Protein AF-A0AAW1L4I1-F1 (afdb_monomer_lite)

Foldseek 3Di:
DDPDDDDDDNDDDDDDPDDDDDDDDDDPVQAAAQDDDDPVVVVVVPAQRAHGPDSCSVLLRVQLVVDDFCDDSNYPVRGPDSCVVPPVVD

Organism: Popillia japonica (NCBI:txid7064)

Structure (mmCIF, N/CA/C/O backbone):
data_AF-A0AAW1L4I1-F1
#
_entry.id   AF-A0AAW1L4I1-F1
#
loop_
_atom_site.group_PDB
_atom_site.id
_atom_site.type_symbol
_atom_site.label_atom_id
_atom_site.label_alt_id
_atom_site.label_comp_id
_atom_site.label_asym_id
_atom_site.label_entity_id
_atom_site.label_seq_id
_atom_site.pdbx_PDB_ins_code
_atom_site.Cartn_x
_atom_site.Cartn_y
_atom_site.Cartn_z
_atom_site.occupancy
_atom_site.B_iso_or_equiv
_atom_site.auth_seq_id
_atom_site.auth_comp_id
_atom_site.auth_asym_id
_atom_site.auth_atom_id
_atom_site.pdbx_PDB_model_num
ATOM 1 N N . MET A 1 1 ? 6.004 -8.035 27.628 1.00 42.06 1 MET A N 1
ATOM 2 C CA . MET A 1 1 ? 4.880 -7.357 26.948 1.00 42.06 1 MET A CA 1
ATOM 3 C C . MET A 1 1 ? 3.790 -7.100 27.977 1.00 42.06 1 MET A C 1
ATOM 5 O O . MET A 1 1 ? 3.056 -8.028 28.267 1.00 42.06 1 MET A O 1
ATOM 9 N N . SER A 1 2 ? 3.714 -5.903 28.560 1.00 47.88 2 SER A N 1
ATOM 10 C CA . SER A 1 2 ? 2.512 -5.418 29.270 1.00 47.88 2 SER A CA 1
ATOM 11 C C . SER A 1 2 ? 2.710 -3.956 29.676 1.00 47.88 2 SER A C 1
ATOM 13 O O . SER A 1 2 ? 2.644 -3.602 30.848 1.00 47.88 2 SER A O 1
ATOM 15 N N . GLU A 1 3 ? 3.048 -3.099 28.721 1.00 56.91 3 GLU A N 1
ATOM 16 C CA . GLU A 1 3 ? 3.256 -1.683 29.014 1.00 56.91 3 GLU A CA 1
ATOM 17 C C . GLU A 1 3 ? 2.134 -0.855 28.400 1.00 56.91 3 GLU A C 1
ATOM 19 O O . GLU A 1 3 ? 2.349 -0.126 27.441 1.00 56.91 3 GLU A O 1
ATOM 24 N N . PHE A 1 4 ? 0.915 -1.019 28.920 1.00 59.28 4 PHE A N 1
ATOM 25 C CA . PHE A 1 4 ? -0.158 -0.049 28.714 1.00 59.28 4 PHE A CA 1
ATOM 26 C C . PHE A 1 4 ? -1.339 -0.322 29.656 1.00 59.28 4 PHE A C 1
ATOM 28 O O . PHE A 1 4 ? -2.164 -1.178 29.352 1.00 59.28 4 PHE A O 1
ATOM 35 N N . GLN A 1 5 ? -1.413 0.397 30.783 1.00 55.22 5 GLN A N 1
ATOM 36 C CA . GLN A 1 5 ? -2.683 0.756 31.443 1.00 55.22 5 GLN A CA 1
ATOM 37 C C . GLN A 1 5 ? -2.524 1.808 32.558 1.00 55.22 5 GLN A C 1
ATOM 39 O O . GLN A 1 5 ? -3.484 2.509 32.842 1.00 55.22 5 GLN A O 1
ATOM 44 N N . GLU A 1 6 ? -1.331 2.007 33.133 1.00 57.38 6 GLU A N 1
ATOM 45 C CA . GLU A 1 6 ? -1.219 2.740 34.414 1.00 57.38 6 GLU A CA 1
ATOM 46 C C . GLU A 1 6 ? -0.212 3.897 34.426 1.00 57.38 6 GLU A C 1
ATOM 48 O O . GLU A 1 6 ? 0.350 4.210 35.470 1.00 57.38 6 GLU A O 1
ATOM 53 N N . ARG A 1 7 ? 0.075 4.539 33.288 1.00 57.09 7 ARG A N 1
ATOM 54 C CA . ARG A 1 7 ? 1.252 5.422 33.252 1.00 57.09 7 ARG A CA 1
ATOM 55 C C . ARG A 1 7 ? 1.164 6.694 34.107 1.00 57.09 7 ARG A C 1
ATOM 57 O O . ARG A 1 7 ? 2.222 7.116 34.542 1.00 57.09 7 ARG A O 1
ATOM 64 N N . ASP A 1 8 ? -0.019 7.233 34.434 1.00 62.88 8 ASP A N 1
ATOM 65 C CA . ASP A 1 8 ? -0.090 8.473 35.243 1.00 62.88 8 ASP A CA 1
ATOM 66 C C . ASP A 1 8 ? -1.322 8.644 36.156 1.00 62.88 8 ASP A C 1
ATOM 68 O O . ASP A 1 8 ? -1.275 9.422 37.105 1.00 62.88 8 ASP A O 1
ATOM 72 N N . SER A 1 9 ? -2.442 7.950 35.914 1.00 72.62 9 SER A N 1
ATOM 73 C CA . SER A 1 9 ? -3.672 8.161 36.697 1.00 72.62 9 SER A CA 1
ATOM 74 C C . SER A 1 9 ? -3.845 7.189 37.869 1.00 72.62 9 SER A C 1
ATOM 76 O O . SER A 1 9 ? -4.597 7.496 38.792 1.00 72.62 9 SER A O 1
ATOM 78 N N . GLY A 1 10 ? -3.189 6.020 37.841 1.00 75.12 10 GLY A N 1
ATOM 79 C CA . GLY A 1 10 ? -3.392 4.940 38.820 1.00 75.12 10 GLY A CA 1
ATOM 80 C C . GLY A 1 10 ? -4.736 4.209 38.688 1.00 75.12 10 GLY A C 1
ATOM 81 O O . GLY A 1 10 ? -5.178 3.558 39.629 1.00 75.12 10 GLY A O 1
ATOM 82 N N . TRP A 1 11 ? -5.422 4.343 37.547 1.00 73.56 11 TRP A N 1
ATOM 83 C CA . TRP A 1 11 ? -6.700 3.674 37.306 1.00 73.56 11 TRP A CA 1
ATOM 84 C C . TRP A 1 11 ? -6.469 2.300 36.685 1.00 73.56 11 TRP A C 1
ATOM 86 O O . TRP A 1 11 ? -5.887 2.195 35.607 1.00 73.56 11 TRP A O 1
ATOM 96 N N . THR A 1 12 ? -7.008 1.265 37.326 1.00 79.75 12 THR A N 1
ATOM 97 C CA . THR A 1 12 ? -7.009 -0.105 36.803 1.00 79.75 12 THR A CA 1
ATOM 98 C C . THR A 1 12 ? -8.396 -0.453 36.256 1.00 79.75 12 THR A C 1
ATOM 100 O O . THR A 1 12 ? -9.427 -0.152 36.862 1.00 79.75 12 THR A O 1
ATOM 103 N N . LEU A 1 13 ? -8.445 -1.100 35.091 1.00 83.69 13 LEU A N 1
ATOM 104 C CA . LEU A 1 13 ? -9.695 -1.574 34.499 1.00 83.69 13 LEU A CA 1
ATOM 105 C C . LEU A 1 13 ? -10.262 -2.749 35.318 1.00 83.69 13 LEU A C 1
ATOM 107 O O . LEU A 1 13 ? -9.744 -3.859 35.243 1.00 83.69 13 LEU A O 1
ATOM 111 N N . CYS A 1 14 ? -11.351 -2.530 36.062 1.00 82.38 14 CYS A N 1
ATOM 112 C CA . CYS A 1 14 ? -11.942 -3.573 36.913 1.00 82.38 14 CYS A CA 1
ATOM 113 C C . CYS A 1 14 ? -12.753 -4.624 36.137 1.00 82.38 14 CYS A C 1
ATOM 115 O O . CYS A 1 14 ? -12.595 -5.822 36.364 1.00 82.38 14 CYS A O 1
ATOM 117 N N . LYS A 1 15 ? -13.675 -4.199 35.259 1.00 87.69 15 LYS A N 1
ATOM 118 C CA . LYS A 1 15 ? -14.539 -5.113 34.492 1.00 87.69 15 LYS A CA 1
ATOM 119 C C . LYS A 1 15 ? -15.166 -4.416 33.292 1.00 87.69 15 LYS A C 1
ATOM 121 O O . LYS A 1 15 ? -15.652 -3.296 33.413 1.00 87.69 15 LYS A O 1
ATOM 126 N N . ILE A 1 16 ? -15.240 -5.122 32.167 1.00 89.44 16 ILE A N 1
ATOM 127 C CA . ILE A 1 16 ? -16.052 -4.706 31.024 1.00 89.44 16 ILE A CA 1
ATOM 128 C C . ILE A 1 16 ? -17.378 -5.473 31.071 1.00 89.44 16 ILE A C 1
ATOM 130 O O . ILE A 1 16 ? -17.383 -6.701 31.112 1.00 89.44 16 ILE A O 1
ATOM 134 N N . LEU A 1 17 ? -18.500 -4.751 31.135 1.00 93.69 17 LEU A N 1
ATOM 135 C CA . LEU A 1 17 ? -19.836 -5.344 31.286 1.00 93.69 17 LEU A CA 1
ATOM 136 C C . LEU A 1 17 ? -20.422 -5.817 29.952 1.00 93.69 17 LEU A C 1
ATOM 138 O O . LEU A 1 17 ? -21.079 -6.852 29.902 1.00 93.69 17 LEU A O 1
ATOM 142 N N . HIS A 1 18 ? -20.172 -5.066 28.882 1.00 90.25 18 HIS A N 1
ATOM 143 C CA . HIS A 1 18 ? -20.608 -5.387 27.532 1.00 90.25 18 HIS A CA 1
ATOM 144 C C . HIS A 1 18 ? -19.689 -4.689 26.525 1.00 90.25 18 HIS A C 1
ATOM 146 O O . HIS A 1 18 ? -19.317 -3.534 26.730 1.00 90.25 18 HIS A O 1
ATOM 152 N N . ILE A 1 19 ? -19.325 -5.394 25.456 1.00 90.50 19 ILE A N 1
ATOM 153 C CA . ILE A 1 19 ? -18.636 -4.828 24.297 1.00 90.50 19 ILE A CA 1
ATOM 154 C C . ILE A 1 19 ? -19.429 -5.251 23.076 1.00 90.50 19 ILE A C 1
ATOM 156 O O . ILE A 1 19 ? -19.633 -6.444 22.856 1.00 90.50 19 ILE A O 1
ATOM 160 N N . GLU A 1 20 ? -19.787 -4.275 22.256 1.00 90.94 20 GLU A N 1
ATOM 161 C CA . GLU A 1 20 ? -20.280 -4.513 20.913 1.00 90.94 20 GLU A CA 1
ATOM 162 C C . GLU A 1 20 ? -19.258 -3.959 19.920 1.00 90.94 20 GLU A C 1
ATOM 164 O O . GLU A 1 20 ? -18.924 -2.773 19.948 1.00 90.94 20 GLU A O 1
ATOM 169 N N . VAL A 1 21 ? -18.728 -4.828 19.058 1.00 87.56 21 VAL A N 1
ATOM 170 C CA . VAL A 1 21 ? -17.824 -4.425 17.978 1.00 87.56 21 VAL A CA 1
ATOM 171 C C . VAL A 1 21 ? -18.533 -4.657 16.656 1.00 87.56 21 VAL A C 1
ATOM 173 O O . VAL A 1 21 ? -18.727 -5.793 16.230 1.00 87.56 21 VAL A O 1
ATOM 176 N N . ASN A 1 22 ? -18.882 -3.565 15.986 1.00 85.75 22 ASN A N 1
ATOM 177 C CA . ASN A 1 22 ? -19.457 -3.608 14.652 1.00 85.75 22 ASN A CA 1
ATOM 178 C C . ASN A 1 22 ? -18.340 -3.522 13.608 1.00 85.75 22 ASN A C 1
ATOM 180 O O . ASN A 1 22 ? -17.770 -2.458 13.367 1.00 85.75 22 ASN A O 1
ATOM 184 N N . ILE A 1 23 ? -18.014 -4.662 12.995 1.00 82.50 23 ILE A N 1
ATOM 185 C CA . ILE A 1 23 ? -17.008 -4.750 11.932 1.00 82.50 23 ILE A CA 1
ATOM 186 C C . ILE A 1 23 ? -17.726 -4.871 10.592 1.00 82.50 23 ILE A C 1
ATOM 188 O O . ILE A 1 23 ? -18.310 -5.905 10.268 1.00 82.50 23 ILE A O 1
ATOM 192 N N . ASN A 1 24 ? -17.643 -3.821 9.779 1.00 84.56 24 ASN A N 1
ATOM 193 C CA . ASN A 1 24 ? -18.058 -3.909 8.386 1.00 84.56 24 ASN A CA 1
ATOM 194 C C . ASN A 1 24 ? -17.083 -4.804 7.614 1.00 84.56 24 ASN A C 1
ATOM 196 O O . ASN A 1 24 ? -15.866 -4.646 7.723 1.00 84.56 24 ASN A O 1
ATOM 200 N N . LYS A 1 25 ? -17.611 -5.720 6.792 1.00 76.12 25 LYS A N 1
ATOM 201 C CA . LYS A 1 25 ? -16.788 -6.500 5.858 1.00 76.12 25 LYS A CA 1
ATOM 202 C C . LYS A 1 25 ? -16.180 -5.555 4.818 1.00 76.12 25 LYS A C 1
ATOM 204 O O . LYS A 1 25 ? -16.832 -5.196 3.842 1.00 76.12 25 LYS A O 1
ATOM 209 N N . TYR A 1 26 ? -14.929 -5.165 5.028 1.00 71.38 26 TYR A N 1
ATOM 210 C CA . TYR A 1 26 ? -14.123 -4.440 4.055 1.00 71.38 26 TYR A CA 1
ATOM 211 C C . TYR A 1 26 ? -13.181 -5.430 3.370 1.00 71.38 26 TYR A C 1
ATOM 213 O O . TYR A 1 26 ? -12.426 -6.127 4.042 1.00 71.38 26 TYR A O 1
ATOM 221 N N . ASN A 1 27 ? -13.247 -5.516 2.040 1.00 68.50 27 ASN A N 1
ATOM 222 C CA . ASN A 1 27 ? -12.326 -6.331 1.253 1.00 68.50 27 ASN A CA 1
ATOM 223 C C . ASN A 1 27 ? -11.331 -5.419 0.510 1.00 68.50 27 ASN A C 1
ATOM 225 O O . ASN A 1 27 ? -11.585 -5.079 -0.649 1.00 68.50 27 ASN A O 1
ATOM 229 N N . PRO A 1 28 ? -10.210 -5.023 1.142 1.00 62.28 28 PRO A N 1
ATOM 230 C CA . PRO A 1 28 ? -9.172 -4.233 0.478 1.00 62.28 28 PRO A CA 1
ATOM 231 C C . PRO A 1 28 ? -8.506 -4.991 -0.679 1.00 62.28 28 PRO A C 1
ATOM 233 O O . PRO A 1 28 ? -7.949 -4.366 -1.575 1.00 62.28 28 PRO A O 1
ATOM 236 N N . MET A 1 29 ? -8.601 -6.328 -0.687 1.00 63.03 29 MET A N 1
ATOM 237 C CA . MET A 1 29 ? -8.074 -7.201 -1.742 1.00 63.03 29 MET A CA 1
ATOM 238 C C . MET A 1 29 ? -8.944 -7.208 -2.999 1.00 63.03 29 MET A C 1
ATOM 240 O O . MET A 1 29 ? -8.569 -7.811 -4.002 1.00 63.03 29 MET A O 1
ATOM 244 N N . ARG A 1 30 ? -10.080 -6.496 -3.003 1.00 63.16 30 ARG A N 1
ATOM 245 C CA . ARG A 1 30 ? -10.788 -6.119 -4.235 1.00 63.16 30 ARG A CA 1
ATOM 246 C C . ARG A 1 30 ? -10.001 -5.006 -4.944 1.00 63.16 30 ARG A C 1
ATOM 248 O O . ARG A 1 30 ? -10.527 -3.935 -5.232 1.00 63.16 30 ARG A O 1
ATOM 255 N N . ALA A 1 31 ? -8.706 -5.237 -5.125 1.00 63.47 31 ALA A N 1
ATOM 256 C CA . ALA A 1 31 ? -7.814 -4.326 -5.799 1.00 63.47 31 ALA A CA 1
ATOM 257 C C . ALA A 1 31 ? -8.208 -4.257 -7.277 1.00 63.47 31 ALA A C 1
ATOM 259 O O . ALA A 1 31 ? -8.785 -5.186 -7.844 1.00 63.47 31 ALA A O 1
ATOM 260 N N . SER A 1 32 ? -7.965 -3.090 -7.858 1.00 76.69 32 SER A N 1
ATOM 261 C CA . SER A 1 32 ? -8.258 -2.810 -9.256 1.00 76.69 32 SER A CA 1
ATOM 262 C C . SER A 1 32 ? -6.962 -2.831 -10.071 1.00 76.69 32 SER A C 1
ATOM 264 O O . SER A 1 32 ? -5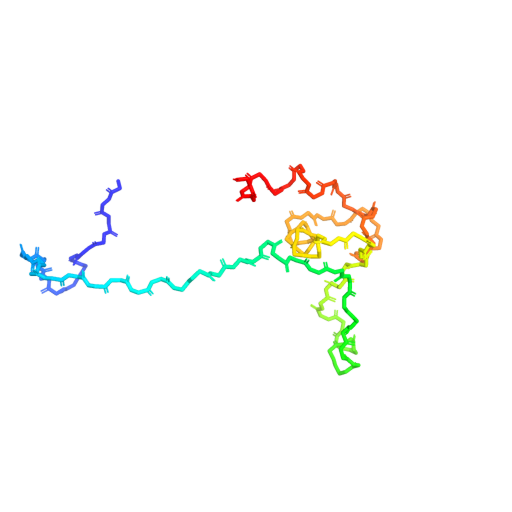.896 -3.216 -9.579 1.00 76.69 32 SER A O 1
ATOM 266 N N . GLY A 1 33 ? -7.037 -2.404 -11.325 1.00 85.56 33 GLY A N 1
ATOM 267 C CA . GLY A 1 33 ? -5.855 -2.093 -12.114 1.00 85.56 33 GLY A CA 1
ATOM 268 C C . GLY A 1 33 ? -5.261 -0.728 -11.782 1.00 85.56 33 GLY A C 1
ATOM 269 O O . GLY A 1 33 ? -5.643 -0.054 -10.823 1.00 85.56 33 GLY A O 1
ATOM 270 N N . PHE A 1 34 ? -4.323 -0.311 -12.621 1.00 91.75 34 PHE A N 1
ATOM 271 C CA . PHE A 1 34 ? -3.802 1.045 -12.605 1.00 91.75 34 PHE A CA 1
ATOM 272 C C . PHE A 1 34 ? -4.926 2.069 -12.807 1.00 91.75 34 PHE A C 1
ATOM 274 O O . PHE A 1 34 ? -5.688 1.997 -13.775 1.00 91.75 34 PHE A O 1
ATOM 281 N N . ILE A 1 35 ? -4.986 3.060 -11.917 1.00 91.12 35 ILE A N 1
ATOM 282 C CA . ILE A 1 35 ? -5.839 4.237 -12.068 1.00 91.12 35 ILE A CA 1
ATOM 283 C C . ILE A 1 35 ? -4.938 5.450 -12.212 1.00 91.12 35 ILE A C 1
ATOM 285 O O . ILE A 1 35 ? -4.000 5.672 -11.439 1.00 91.12 35 ILE A O 1
ATOM 289 N N . ASP A 1 36 ? -5.235 6.252 -13.224 1.00 93.25 36 ASP A N 1
ATOM 290 C CA . ASP A 1 36 ? -4.425 7.411 -13.509 1.00 93.25 36 ASP A CA 1
ATOM 291 C C . ASP A 1 36 ? -4.693 8.543 -12.508 1.00 93.25 36 ASP A C 1
ATOM 293 O O . ASP A 1 36 ? -5.837 8.890 -12.212 1.00 93.25 36 ASP A O 1
ATOM 297 N N . LEU A 1 37 ? -3.624 9.133 -11.971 1.00 93.25 37 LEU A N 1
ATOM 298 C CA . LEU A 1 37 ? -3.745 10.205 -10.985 1.00 93.25 37 LEU A CA 1
ATOM 299 C C . LEU A 1 37 ? -4.309 11.486 -11.631 1.00 93.25 37 LEU A C 1
ATOM 301 O O . LEU A 1 37 ? -3.877 11.865 -12.726 1.00 93.25 37 LEU A O 1
ATOM 305 N N . PRO A 1 38 ? -5.161 12.247 -10.921 1.00 95.94 38 PRO A N 1
ATOM 306 C CA . PRO A 1 38 ? -5.542 13.593 -11.333 1.00 95.94 38 PRO A CA 1
ATOM 307 C C . PRO A 1 38 ? -4.318 14.480 -11.605 1.00 95.94 38 PRO A C 1
ATOM 309 O O . PRO A 1 38 ? -3.315 14.429 -10.882 1.00 95.94 38 PRO A O 1
ATOM 312 N N . GLN A 1 39 ? -4.401 15.350 -12.619 1.00 95.81 39 GLN A N 1
ATOM 313 C CA . GLN A 1 39 ? -3.266 16.177 -13.061 1.00 95.81 39 GLN A CA 1
ATOM 314 C C . GLN A 1 39 ? -2.641 17.013 -11.934 1.00 95.81 39 GLN A C 1
ATOM 316 O O . GLN A 1 39 ? -1.423 17.183 -11.892 1.00 95.81 39 GLN A O 1
ATOM 321 N N . GLN A 1 40 ? -3.458 17.519 -11.008 1.00 96.50 40 GLN A N 1
ATOM 322 C CA . GLN A 1 40 ? -3.000 18.311 -9.863 1.00 96.50 40 GLN A CA 1
ATOM 323 C C . GLN A 1 40 ? -2.030 17.532 -8.965 1.00 96.50 40 GLN A C 1
ATOM 325 O O . GLN A 1 40 ? -1.074 18.107 -8.451 1.00 96.50 40 GLN A O 1
ATOM 330 N N . ILE A 1 41 ? -2.249 16.226 -8.801 1.00 95.00 41 ILE A N 1
ATOM 331 C CA . ILE A 1 41 ? -1.410 15.353 -7.976 1.00 95.00 41 ILE A CA 1
ATOM 332 C C . ILE A 1 41 ? -0.161 14.940 -8.757 1.00 95.00 41 ILE A C 1
ATOM 334 O O . ILE A 1 41 ? 0.949 15.046 -8.236 1.00 95.00 41 ILE A O 1
ATOM 338 N N . LYS A 1 42 ? -0.309 14.571 -10.037 1.00 93.88 42 LYS A N 1
ATOM 339 C CA . LYS A 1 42 ? 0.827 14.224 -10.911 1.00 93.88 42 LYS A CA 1
ATOM 340 C C . LYS A 1 42 ? 1.880 15.322 -10.986 1.00 93.88 42 LYS A C 1
ATOM 342 O O . LYS A 1 42 ? 3.073 15.040 -10.913 1.00 93.88 42 LYS A O 1
ATOM 347 N N . LYS A 1 43 ? 1.441 16.579 -11.105 1.00 95.06 43 LYS A N 1
ATOM 348 C CA . LYS A 1 43 ? 2.335 17.743 -11.189 1.00 95.06 43 LYS A CA 1
ATOM 349 C C . LYS A 1 43 ? 3.224 17.895 -9.953 1.00 95.06 43 LYS A C 1
ATOM 351 O O . LYS A 1 43 ? 4.340 18.383 -10.091 1.00 95.06 43 LYS A O 1
ATOM 356 N N . LYS A 1 44 ? 2.771 17.437 -8.779 1.00 95.62 44 LYS A N 1
ATOM 357 C CA . LYS A 1 44 ? 3.560 17.484 -7.539 1.00 95.62 44 LYS A CA 1
ATOM 358 C C . LYS A 1 44 ? 4.731 16.502 -7.533 1.00 95.62 44 LYS A C 1
ATOM 360 O O . LYS A 1 44 ? 5.637 16.686 -6.734 1.00 95.62 44 LYS A O 1
ATOM 365 N N . LYS A 1 45 ? 4.712 15.463 -8.384 1.00 91.12 45 LYS A N 1
ATOM 366 C CA . LYS A 1 45 ? 5.747 14.410 -8.458 1.00 91.12 45 LYS A CA 1
ATOM 367 C C . LYS A 1 45 ? 6.100 13.773 -7.100 1.00 91.12 45 LYS A C 1
ATOM 369 O O . LYS A 1 45 ? 7.202 13.274 -6.919 1.00 91.12 45 LYS A O 1
ATOM 374 N N . ALA A 1 46 ? 5.160 13.790 -6.156 1.00 92.50 46 ALA A N 1
ATOM 375 C CA . ALA A 1 46 ? 5.362 13.323 -4.785 1.00 92.50 46 ALA A CA 1
ATOM 376 C C . ALA A 1 46 ? 4.869 11.885 -4.553 1.00 92.50 46 ALA A C 1
ATOM 378 O O . ALA A 1 46 ? 5.040 11.344 -3.467 1.00 92.50 46 ALA A O 1
ATOM 379 N N . ILE A 1 47 ? 4.219 11.281 -5.552 1.00 92.69 47 ILE A N 1
ATOM 380 C CA . ILE A 1 47 ? 3.613 9.952 -5.460 1.00 92.69 47 ILE A CA 1
ATOM 381 C C . ILE A 1 47 ? 4.178 9.080 -6.572 1.00 92.69 47 ILE A C 1
ATOM 383 O O . ILE A 1 47 ? 4.181 9.477 -7.740 1.00 92.69 47 ILE A O 1
ATOM 387 N N . ILE A 1 48 ? 4.607 7.877 -6.205 1.00 93.81 48 ILE A N 1
ATOM 388 C CA . ILE A 1 48 ? 4.944 6.818 -7.150 1.00 93.81 48 ILE A CA 1
ATOM 389 C C . ILE A 1 48 ? 3.636 6.109 -7.517 1.00 93.81 48 ILE A C 1
ATOM 391 O O . ILE A 1 48 ? 3.053 5.414 -6.692 1.00 93.81 48 ILE A O 1
ATOM 395 N N . ASN A 1 49 ? 3.151 6.319 -8.744 1.00 94.31 49 ASN A N 1
ATOM 396 C CA . ASN A 1 49 ? 1.976 5.620 -9.267 1.00 94.31 49 ASN A CA 1
ATOM 397 C C . ASN A 1 49 ? 2.431 4.460 -10.155 1.00 94.31 49 ASN A C 1
ATOM 399 O O . ASN A 1 49 ? 2.710 4.665 -11.340 1.00 94.31 49 ASN A O 1
ATOM 403 N N . VAL A 1 50 ? 2.578 3.274 -9.563 1.00 94.75 50 VAL A N 1
ATOM 404 C CA . VAL A 1 50 ? 3.052 2.081 -10.277 1.00 94.75 50 VAL A CA 1
ATOM 405 C C . VAL A 1 50 ? 2.023 1.655 -11.325 1.00 94.75 50 VAL A C 1
ATOM 407 O O . VAL A 1 50 ? 0.855 1.456 -11.014 1.00 94.75 50 VAL A O 1
ATOM 410 N N . GLN A 1 51 ? 2.467 1.512 -12.571 1.00 94.69 51 GLN A N 1
ATOM 411 C CA . GLN A 1 51 ? 1.646 1.156 -13.725 1.00 94.69 51 GLN A CA 1
ATOM 412 C C . GLN A 1 51 ? 1.546 -0.362 -13.862 1.00 94.69 51 GLN A C 1
ATOM 414 O O . GLN A 1 51 ? 2.418 -0.993 -14.462 1.00 94.69 51 GLN A O 1
ATOM 419 N N . ASN A 1 52 ? 0.493 -0.946 -13.293 1.00 91.62 52 ASN A N 1
ATOM 420 C CA . ASN A 1 52 ? 0.211 -2.377 -13.349 1.00 91.62 52 ASN A CA 1
ATOM 421 C C . ASN A 1 52 ? -0.911 -2.715 -14.351 1.00 91.62 52 ASN A C 1
ATOM 423 O O . ASN A 1 52 ? -1.881 -1.971 -14.493 1.00 91.62 52 ASN A O 1
ATOM 427 N N . ASN A 1 53 ? -0.781 -3.867 -15.018 1.00 91.00 53 ASN A N 1
ATOM 428 C CA . ASN A 1 53 ? -1.784 -4.402 -15.954 1.00 91.00 53 ASN A CA 1
ATOM 429 C C . ASN A 1 53 ? -2.667 -5.498 -15.325 1.00 91.00 53 ASN A C 1
ATOM 431 O O . ASN A 1 53 ? -3.629 -5.954 -15.938 1.00 91.00 53 ASN A O 1
ATOM 435 N N . ASP A 1 54 ? -2.316 -5.944 -14.122 1.00 89.00 54 ASP A N 1
ATOM 436 C CA . ASP A 1 54 ? -3.078 -6.894 -13.313 1.00 89.00 54 ASP A CA 1
ATOM 437 C C . ASP A 1 54 ? -4.087 -6.159 -12.405 1.00 89.00 54 ASP A C 1
ATOM 439 O O . ASP A 1 54 ? -4.208 -4.938 -12.452 1.00 89.00 54 ASP A O 1
ATOM 443 N N . GLN A 1 55 ? -4.824 -6.894 -11.569 1.00 87.94 55 GLN A N 1
ATOM 444 C CA . GLN A 1 55 ? -5.730 -6.319 -10.564 1.00 87.94 55 GLN A CA 1
ATOM 445 C C . GLN A 1 55 ? -5.062 -6.219 -9.177 1.00 87.94 55 GLN A C 1
ATOM 447 O O . GLN A 1 55 ? -5.716 -6.410 -8.156 1.00 87.94 55 GLN A O 1
ATOM 452 N N . ALA A 1 56 ? -3.746 -5.982 -9.122 1.00 87.94 56 ALA A N 1
ATOM 453 C CA . ALA A 1 56 ? -2.955 -5.995 -7.888 1.00 87.94 56 ALA A CA 1
ATOM 454 C C . ALA A 1 56 ? -2.356 -4.619 -7.535 1.00 87.94 56 ALA A C 1
ATOM 456 O O . ALA A 1 56 ? -1.294 -4.539 -6.914 1.00 87.94 56 ALA A O 1
ATOM 457 N N . CYS A 1 57 ? -3.023 -3.511 -7.890 1.00 89.06 57 CYS A N 1
ATOM 458 C CA . CYS A 1 57 ? -2.473 -2.157 -7.700 1.00 89.06 57 CYS A CA 1
ATOM 459 C C . CYS A 1 57 ? -2.116 -1.840 -6.236 1.00 89.06 57 CYS A C 1
ATOM 461 O O . CYS A 1 57 ? -1.109 -1.186 -5.966 1.00 89.06 57 CYS A O 1
ATOM 463 N N . PHE A 1 58 ? -2.887 -2.368 -5.280 1.00 88.00 58 PHE A N 1
ATOM 464 C CA . PHE A 1 58 ? -2.605 -2.232 -3.850 1.00 88.00 58 PHE A CA 1
ATOM 465 C C . PHE A 1 58 ? -1.299 -2.934 -3.446 1.00 88.00 58 PHE A C 1
ATOM 467 O O . PHE A 1 58 ? -0.477 -2.364 -2.727 1.00 88.00 58 PHE A O 1
ATOM 474 N N . ALA A 1 59 ? -1.0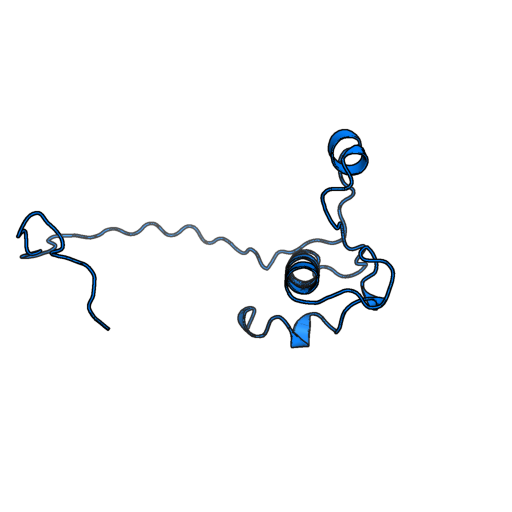67 -4.143 -3.960 1.00 89.62 59 ALA A N 1
ATOM 475 C CA . ALA A 1 59 ? 0.152 -4.893 -3.692 1.00 89.62 59 ALA A CA 1
ATOM 476 C C . ALA A 1 59 ? 1.384 -4.216 -4.297 1.00 89.62 59 ALA A C 1
ATOM 478 O O . ALA A 1 59 ? 2.426 -4.114 -3.642 1.00 89.62 59 ALA A O 1
ATOM 479 N N . TRP A 1 60 ? 1.247 -3.670 -5.505 1.00 91.88 60 TRP A N 1
ATOM 480 C CA . TRP A 1 60 ? 2.295 -2.878 -6.141 1.00 91.88 60 TRP A CA 1
ATOM 481 C C . TRP A 1 60 ? 2.600 -1.581 -5.386 1.00 91.88 60 TRP A C 1
ATOM 483 O O . TRP A 1 60 ? 3.774 -1.249 -5.213 1.00 91.88 60 TRP A O 1
ATOM 493 N N . ALA A 1 61 ? 1.584 -0.887 -4.863 1.00 91.62 61 ALA A N 1
ATOM 494 C CA . ALA A 1 61 ? 1.785 0.306 -4.040 1.00 91.62 61 ALA A CA 1
ATOM 495 C C . ALA A 1 61 ? 2.619 -0.010 -2.788 1.00 9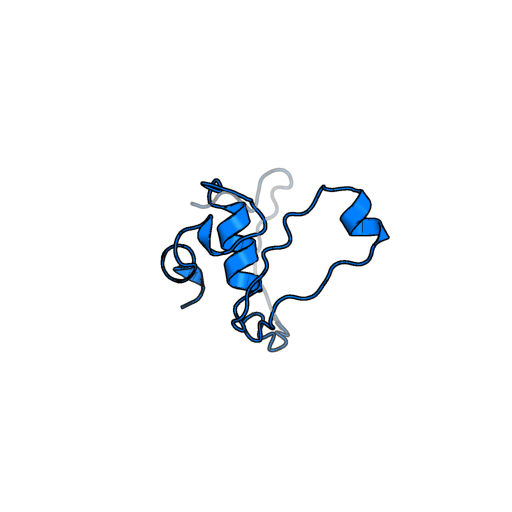1.62 61 ALA A C 1
ATOM 497 O O . ALA A 1 61 ? 3.610 0.670 -2.518 1.00 91.62 61 ALA A O 1
ATOM 498 N N . ILE A 1 62 ? 2.291 -1.093 -2.079 1.00 90.81 62 ILE A N 1
ATOM 499 C CA . ILE A 1 62 ? 3.041 -1.524 -0.891 1.00 90.81 62 ILE A CA 1
ATOM 500 C C . ILE A 1 62 ? 4.457 -1.966 -1.259 1.00 90.81 62 ILE A C 1
ATOM 502 O O . ILE A 1 62 ? 5.421 -1.566 -0.609 1.00 90.81 62 ILE A O 1
ATOM 506 N N . THR A 1 63 ? 4.605 -2.722 -2.344 1.00 92.06 63 THR A N 1
ATOM 507 C CA . THR A 1 63 ? 5.920 -3.146 -2.839 1.00 92.06 63 THR A CA 1
ATOM 508 C C . THR A 1 63 ? 6.814 -1.942 -3.140 1.00 92.06 63 THR A C 1
ATOM 510 O O . THR A 1 63 ? 7.977 -1.932 -2.736 1.00 92.06 63 THR A O 1
ATOM 513 N N . SER A 1 64 ? 6.265 -0.894 -3.763 1.00 93.19 64 SER A N 1
ATOM 514 C CA . SER A 1 64 ? 7.002 0.339 -4.072 1.00 93.19 64 SER A CA 1
ATOM 515 C C . SER A 1 64 ? 7.401 1.154 -2.841 1.00 93.19 64 SER A C 1
ATOM 517 O O . SER A 1 64 ? 8.394 1.876 -2.887 1.00 93.19 64 SER A O 1
ATOM 519 N N . ALA A 1 65 ? 6.656 1.022 -1.740 1.00 92.44 65 ALA A N 1
ATOM 520 C CA . ALA A 1 65 ? 6.983 1.658 -0.470 1.00 92.44 65 ALA A CA 1
ATOM 521 C C . ALA A 1 65 ? 8.075 0.893 0.298 1.00 92.44 65 ALA A C 1
ATOM 523 O O . ALA A 1 65 ? 8.865 1.502 1.014 1.00 92.44 65 ALA A O 1
ATOM 524 N N . LEU A 1 66 ? 8.126 -0.436 0.150 1.00 92.31 66 LEU A N 1
ATOM 525 C CA . LEU A 1 66 ? 9.048 -1.306 0.888 1.00 92.31 66 LEU A CA 1
ATOM 526 C C . LEU A 1 66 ? 10.377 -1.557 0.169 1.00 92.31 66 LEU A C 1
ATOM 528 O O . LEU A 1 66 ? 11.359 -1.937 0.809 1.00 92.31 66 LEU A O 1
ATOM 532 N N . ARG A 1 67 ? 10.419 -1.417 -1.158 1.00 91.31 67 ARG A N 1
ATOM 533 C CA . ARG A 1 67 ? 11.581 -1.771 -1.981 1.00 91.31 67 ARG A CA 1
ATOM 534 C C . ARG A 1 67 ? 12.087 -0.565 -2.755 1.00 91.31 67 ARG A C 1
ATOM 536 O O . ARG A 1 67 ? 11.315 0.236 -3.271 1.00 91.31 67 ARG A O 1
ATOM 543 N N . ILE A 1 68 ? 13.406 -0.481 -2.884 1.00 93.25 68 ILE A N 1
ATOM 544 C CA . ILE A 1 68 ? 14.051 0.526 -3.723 1.00 93.25 68 ILE A CA 1
ATOM 545 C C . ILE A 1 68 ? 13.895 0.091 -5.189 1.00 93.25 68 ILE A C 1
ATOM 547 O O . ILE A 1 68 ? 14.227 -1.055 -5.507 1.00 93.25 68 ILE A O 1
ATOM 551 N N . PRO A 1 69 ? 13.399 0.962 -6.085 1.00 94.75 69 PRO A N 1
ATOM 552 C CA . PRO A 1 69 ? 13.286 0.632 -7.497 1.00 94.75 69 PRO A CA 1
ATOM 553 C C . PRO A 1 69 ? 14.671 0.488 -8.133 1.00 94.75 69 PRO A C 1
ATOM 555 O O . PRO A 1 69 ? 15.536 1.343 -7.959 1.00 94.75 69 PRO A O 1
ATOM 558 N N . VAL A 1 70 ? 14.860 -0.562 -8.931 1.00 94.69 70 VAL A N 1
ATOM 559 C CA . VAL A 1 70 ? 16.099 -0.775 -9.710 1.00 94.69 70 VAL A CA 1
ATOM 560 C C . VAL A 1 70 ? 16.125 0.096 -10.978 1.00 94.69 70 VAL A C 1
ATOM 562 O O . VAL A 1 70 ? 17.175 0.329 -11.569 1.00 94.69 70 VAL A O 1
ATOM 565 N N . GLY A 1 71 ? 14.964 0.604 -11.401 1.00 94.62 71 GLY A N 1
ATOM 566 C CA . GLY A 1 71 ? 14.806 1.451 -12.580 1.00 94.62 71 GLY A CA 1
ATOM 567 C C . GLY A 1 71 ? 13.774 2.554 -12.362 1.00 94.62 71 GLY A C 1
ATOM 568 O O . GLY A 1 71 ? 13.737 3.190 -11.313 1.00 94.62 71 GLY A O 1
ATOM 569 N N . LEU A 1 72 ? 12.933 2.796 -13.369 1.00 95.19 72 LEU A N 1
ATOM 570 C CA . LEU A 1 72 ? 11.883 3.809 -13.280 1.00 95.19 72 LEU A CA 1
ATOM 571 C C . LEU A 1 72 ? 10.837 3.425 -12.213 1.00 95.19 72 LEU A C 1
ATOM 573 O O . LEU A 1 72 ? 10.140 2.429 -12.411 1.00 95.19 72 LEU A O 1
ATOM 577 N N . PRO A 1 73 ? 10.646 4.227 -11.145 1.00 94.31 73 PRO A N 1
ATOM 578 C CA . PRO A 1 73 ? 9.779 3.872 -10.013 1.00 94.31 73 PRO A CA 1
ATOM 579 C C . PRO A 1 73 ? 8.322 3.575 -10.389 1.00 94.31 73 PRO A C 1
ATOM 581 O O . PRO A 1 73 ? 7.614 2.869 -9.692 1.00 94.31 73 PRO A O 1
ATOM 584 N N . GLN A 1 74 ? 7.838 4.107 -11.506 1.00 94.81 74 GLN A N 1
ATOM 585 C CA . GLN A 1 74 ? 6.481 3.856 -11.985 1.00 94.81 74 GLN A CA 1
ATOM 586 C C . GLN A 1 74 ? 6.291 2.484 -12.656 1.00 94.81 74 GLN A C 1
ATOM 588 O O . GLN A 1 74 ? 5.165 2.151 -13.012 1.00 94.81 74 GLN A O 1
ATOM 593 N N . ARG A 1 75 ? 7.348 1.696 -12.892 1.00 95.25 75 ARG A N 1
ATOM 594 C CA . ARG A 1 75 ? 7.251 0.405 -13.595 1.00 95.25 75 ARG A CA 1
ATOM 595 C C . ARG A 1 75 ? 7.232 -0.759 -12.614 1.00 95.25 75 ARG A C 1
ATOM 597 O O . ARG A 1 75 ? 8.087 -0.842 -11.739 1.00 95.25 75 ARG A O 1
ATOM 604 N N . THR A 1 76 ? 6.341 -1.720 -12.843 1.00 93.88 76 THR A N 1
ATOM 605 C CA . THR A 1 76 ? 6.316 -2.988 -12.092 1.00 93.88 76 THR A CA 1
ATOM 606 C C . THR A 1 76 ? 7.643 -3.742 -12.198 1.00 93.88 76 THR A C 1
ATOM 608 O O . THR A 1 76 ? 8.149 -4.238 -11.201 1.00 93.88 76 THR A O 1
ATOM 611 N N . SER A 1 77 ? 8.285 -3.721 -13.373 1.00 94.75 77 SER A N 1
ATOM 612 C CA . SER A 1 77 ? 9.590 -4.354 -13.617 1.00 94.75 77 SER A CA 1
ATOM 613 C C . SER A 1 77 ? 10.747 -3.776 -12.794 1.00 94.75 77 SER A C 1
ATOM 615 O O . SER A 1 77 ? 11.844 -4.325 -12.815 1.00 94.75 77 SER A O 1
ATOM 617 N N . SER A 1 78 ? 10.560 -2.626 -12.140 1.00 95.75 78 SER A N 1
ATOM 618 C CA . SER A 1 78 ? 11.572 -2.028 -11.264 1.00 95.75 78 SER A CA 1
ATOM 619 C C . SER A 1 78 ? 11.559 -2.604 -9.852 1.00 95.75 78 SER A C 1
ATOM 621 O O . SER A 1 78 ? 12.439 -2.258 -9.064 1.00 95.75 78 SER A O 1
ATOM 623 N N . TYR A 1 79 ? 10.614 -3.493 -9.556 1.00 93.75 79 TYR A N 1
ATOM 624 C CA . TYR A 1 79 ? 10.429 -4.117 -8.258 1.00 93.75 79 TYR A CA 1
ATOM 625 C C . TYR A 1 79 ? 10.409 -5.647 -8.382 1.00 93.75 79 TYR A C 1
ATOM 627 O O . TYR A 1 79 ? 10.095 -6.175 -9.451 1.00 93.75 79 TYR A O 1
ATOM 635 N N . PRO A 1 80 ? 10.733 -6.374 -7.298 1.00 91.31 80 PRO A N 1
ATOM 636 C CA . PRO A 1 80 ? 10.450 -7.802 -7.222 1.00 91.31 80 PRO A CA 1
ATOM 637 C C . PRO A 1 80 ? 8.939 -8.060 -7.286 1.00 91.31 80 PRO A C 1
ATOM 639 O O . PRO A 1 80 ? 8.134 -7.167 -7.014 1.00 91.31 80 PRO A O 1
ATOM 642 N N . ASP A 1 81 ? 8.566 -9.295 -7.620 1.00 88.69 81 ASP A N 1
ATOM 643 C CA . ASP A 1 81 ? 7.165 -9.703 -7.688 1.00 88.69 81 ASP A CA 1
ATOM 644 C C . ASP A 1 81 ? 6.451 -9.424 -6.359 1.00 88.69 81 ASP A C 1
ATOM 646 O O . ASP A 1 81 ? 6.949 -9.780 -5.283 1.00 88.69 81 ASP A O 1
ATOM 650 N N . TYR A 1 82 ? 5.283 -8.785 -6.431 1.00 86.69 82 TYR A N 1
ATOM 651 C CA . TYR A 1 82 ? 4.557 -8.343 -5.244 1.00 86.69 82 TYR A CA 1
ATOM 652 C C . TYR A 1 82 ? 4.179 -9.508 -4.319 1.00 86.69 82 TYR A C 1
ATOM 654 O O . TYR A 1 82 ? 4.126 -9.312 -3.105 1.00 86.69 82 TYR A O 1
ATOM 662 N N . ASN A 1 83 ? 4.002 -10.730 -4.837 1.00 83.69 83 ASN A N 1
ATOM 663 C CA . ASN A 1 83 ? 3.692 -11.907 -4.020 1.00 83.69 83 ASN A CA 1
ATOM 664 C C . ASN A 1 83 ? 4.855 -12.318 -3.106 1.00 83.69 83 ASN A C 1
ATOM 666 O O . ASN A 1 83 ? 4.629 -12.984 -2.102 1.00 83.69 83 ASN A O 1
ATOM 670 N N . THR A 1 84 ? 6.090 -11.921 -3.432 1.00 83.25 84 THR A N 1
ATOM 671 C CA . THR A 1 84 ? 7.281 -12.191 -2.600 1.00 83.25 84 THR A CA 1
ATOM 672 C C . THR A 1 84 ? 7.481 -11.162 -1.489 1.00 83.25 84 THR A C 1
ATOM 674 O O . THR A 1 84 ? 8.268 -11.376 -0.570 1.00 83.25 84 THR A O 1
ATOM 677 N N . VAL A 1 85 ? 6.811 -10.012 -1.591 1.00 73.88 85 VAL A N 1
ATOM 678 C CA . VAL A 1 85 ? 6.929 -8.901 -0.637 1.00 73.88 85 VAL A CA 1
ATOM 679 C C . VAL A 1 85 ? 5.708 -8.833 0.278 1.00 73.88 85 VAL A C 1
ATOM 681 O O . VAL A 1 85 ? 5.819 -8.434 1.435 1.00 73.88 85 VAL A O 1
ATOM 684 N N . ALA A 1 86 ? 4.549 -9.247 -0.226 1.00 63.06 86 ALA A N 1
ATOM 685 C CA . ALA A 1 86 ? 3.263 -9.172 0.443 1.00 63.06 86 ALA A CA 1
ATOM 686 C C . ALA A 1 86 ? 2.852 -10.477 1.146 1.00 63.06 86 ALA A C 1
ATOM 688 O O . AL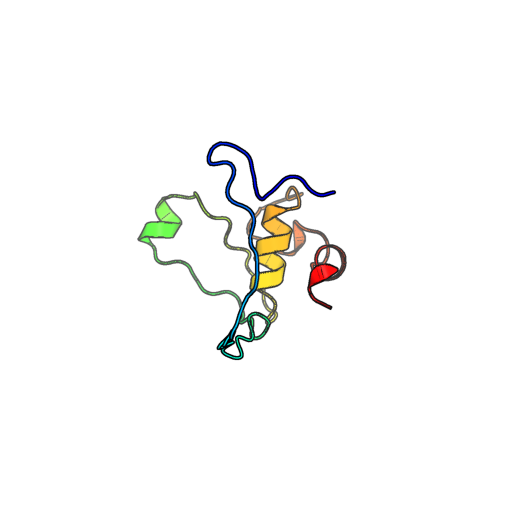A A 1 86 ? 1.710 -10.914 1.017 1.00 63.06 86 ALA A O 1
ATOM 689 N N . ASP A 1 87 ? 3.739 -11.093 1.932 1.00 59.06 87 ASP A N 1
ATOM 690 C CA . ASP A 1 87 ? 3.385 -12.299 2.703 1.00 59.06 87 ASP A CA 1
ATOM 691 C C . ASP A 1 87 ? 2.246 -12.069 3.721 1.00 59.06 87 ASP A C 1
ATOM 693 O O . ASP A 1 87 ? 1.621 -13.026 4.164 1.00 59.06 87 ASP A O 1
ATOM 697 N N . PHE A 1 88 ? 1.913 -10.811 4.039 1.00 53.47 88 PHE A N 1
ATOM 698 C CA . PHE A 1 88 ? 0.787 -10.438 4.907 1.00 53.47 88 PHE A CA 1
ATOM 699 C C . PHE A 1 88 ? -0.587 -10.410 4.202 1.00 53.47 88 PHE A C 1
ATOM 701 O O . PHE A 1 88 ? -1.590 -10.138 4.857 1.00 53.47 88 PHE A O 1
ATOM 708 N N . MET A 1 89 ? -0.646 -10.615 2.878 1.00 52.97 89 MET A N 1
ATOM 709 C CA . MET A 1 89 ? -1.902 -10.628 2.103 1.00 52.97 89 MET A CA 1
ATOM 710 C C . MET A 1 89 ? -2.486 -12.037 1.885 1.00 52.97 89 MET A C 1
ATOM 712 O O . MET A 1 89 ? -3.472 -12.178 1.158 1.00 52.97 89 MET A O 1
ATOM 716 N N . LYS A 1 90 ? -1.885 -13.065 2.493 1.00 51.44 90 LYS A N 1
ATOM 717 C CA . LYS A 1 90 ? -2.450 -14.418 2.622 1.00 51.44 90 LYS A CA 1
ATOM 718 C C . LYS A 1 90 ? -3.230 -14.525 3.927 1.00 51.44 90 LYS A C 1
ATOM 720 O O . LYS A 1 90 ? -4.294 -15.178 3.901 1.00 51.44 90 LYS A O 1
#

Radius of gyration: 20.54 Å; chains: 1; bounding box: 37×33×55 Å

Secondary structure (DSSP, 8-state):
----S-SSS------------------TT---S--PPPHHHHHTT-S---B-SSS-HHHHHHHHHHS--SS-TTBGGGS--HHHH-GGG-

pLDDT: mean 83.14, std 14.17, range [42.06, 96.5]

Sequence (90 aa):
MSEFQERDSGWTLCKILHIEVNINKYNPMRASGFIDLPQQIKKKKAIINVQNNDQACFAWAITSALRIPVGLPQRTSSYPDYNTVADFMK

=== Feature glossary ===
A reading guide for the features in this record.

Start from the sequence.

  · Sequence gives the chain of amino acids in standard one-letter code (A=alanine, C=cysteine, …, Y=tyrosine), read N→C. It is the only feature that is directly encoded by the gene; all structural features are derived from the folded form of this sequence.

Fold it, and you get atomic coordinates and the backbone conformation that goes with them.

  · The mmCIF table is the protein's shape written out atom by atom. For each backbone N, Cα, C, and carbonyl O, it records an (x, y, z) co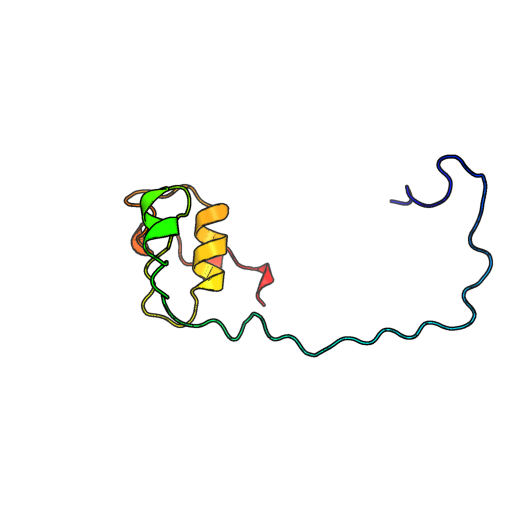ordinate triple in Å plus the residue type, chain letter, and residue number.

  · Backbone dihedral angles. Every residue except chain termini has a φ (preceding-C → N → Cα → C) and a ψ (N → Cα → C → next-N). They are reported in degrees following the IUPAC sign convention. Secondary structure is essentially a statement about which (φ, ψ) basin each residue occupies.

  · DSSP 8-state secondary structure assigns each residue one of H (α-helix), G (3₁₀-helix), I (π-helix), E (extended β-strand), B (isolated β-bridge), T (hydrogen-bonded turn), S (bend), or '-' (coil). The assignment is computed from backbone hydrogen-bond geometry via the Kabsch–Sander algorithm.

  · P-SEA three-state annotation labels each residue as helix, strand, or coil based purely on the geometry of the Cα trace. It serves as a fallback when the full backbone (and thus DSSP) is unavailable.

Summarize the fold with a handful of shape descriptors and a per-residue structural alphabet.

  · Radius of gyration (Rg) is the root-mean-square distance of Cα atoms from their centroid — a single number for overall size and compactness. A globular domain of N residues has Rg ≈ 2.2·N^0.38 Å; an extended or disordered chain has a much larger Rg. The Cα contact count is the number of residue pairs whose Cα atoms are within 8 Å and are more than four positions apart in sequence — a standard proxy for tertiary packing density. The bounding box is the smallest axis-aligned box enclosing all Cα atoms.

  · Foldseek's 3Di representation compresses backbone geometry into a per-residue letter drawn from a learned twenty-state alphabet. It captures the tertiary interaction pattern around each residue — which residues are packed against it in space, regardless of where they are in sequence.

  · Accessible surface area quantifies burial. A residue with SASA near zero is packed into the hydrophobic core; one with SASA >100 Å² sits on the surface. Computed here via the Shrake–Rupley numerical algorithm with a 1.4 Å probe.

Ask how reliable the model is.

  · For AlphaFold models, the B-factor field carries pLDDT — the model's own estimate of local accuracy on a 0–100 scale. Regions with pLDDT<50 should be treated as essentially unmodeled; they often correspond to intrinsically disordered segments.

  · For experimental (PDB) structures, the B-factor (temperature factor) quantifies the positional spread of each atom in the crystal — a combination of thermal vibration a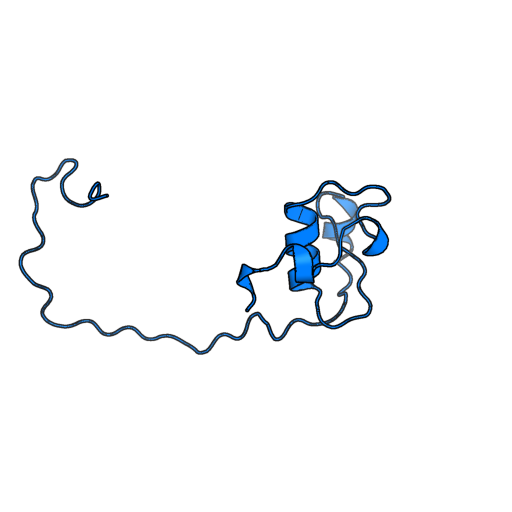nd static disorder — in units of Å². High B-factors mark flexible loops or poorly resolved regions; low B-factors mark the rigid, well-ordered core.

  · PAE(i, j) answers: if I align the predicted and true structures on residue i, how far off (in Å) do I expect residue j to be? A block-diagonal PAE matrix with low values on the blocks and high values off-diagonal is the signature of a multi-domain protein with confidently predicted domains but uncertain inter-domain orientation.

Place it in context: what it resembles, what it is annotated as, and how it looks.

  · Structural nearest neighbors (via Foldseek easy-search vs the PDB). Reported per hit: target PDB id, E-value, and alignment TM-score. A TM-score above ~0.5 is the conventional threshold for 'same fold'.

  · Functional annotations link the protein to curated databases. InterPro entries identify conserved domains and families by matching the sequence against member-database signatures (Pfam, PROSITE, CDD, …). Gene Ontology (GO) terms describe molecular function, biological process, and cellular component in a controlled vocabulary. CATH places the structure in a hierarchical fold classification (Class/Architecture/Topology/Homologous-superfamily). The organism is the source species.

  · Plot images: a contact map (which residues are close in 3D, as an N×N binary image), a Ramachandran scatter (backbone torsion angles, revealing secondary-structure composition at a glance), and — for AlphaFold structures — a PAE heatmap (pairwise prediction confidence).

  · Structure images are PyMOL renders from six orthogonal camera directions. Cartoon representation draws helices as coils and strands as arrows; sticks shows the backbone as bonds; surface shows the solvent-excluded envelope. Rainbow coloring maps sequence position to hue (blue→red, N→C); chain coloring assigns a distinct color per polypeptide.